Protein AF-A0A433V5G3-F1 (afdb_monomer_lite)

Sequence (120 aa):
MAKIDEYREAIQKMLAEYAERDSDEEEVELQKVFDTKHDHYQLIYVGWDNRKRIFGLVMHLDIKNEKIWIQWNGTQYLSDKANCRLGGGFAEPNRLLKMLGLVPRHQPTKILNRAVLEWN

Secondary structure (DSSP, 8-state):
-HHHHHHHHHHHHHHHHHHHHT---SSEEEEEEEETTTTEEEEEEEEEETTEEEEEEEEEEEEETTEEEEEEE-TTSTT-GGGTTS---PPPHHHHHHHTT---SS----BTTBEEE---

Structure (mmCIF, N/CA/C/O backbone):
data_AF-A0A433V5G3-F1
#
_entry.id   AF-A0A433V5G3-F1
#
loop_
_atom_site.group_PDB
_atom_site.id
_atom_site.type_symbol
_atom_site.label_atom_id
_atom_site.label_alt_id
_atom_site.label_comp_id
_atom_site.label_asym_id
_atom_site.label_entity_id
_atom_site.label_seq_id
_atom_site.pdbx_PDB_ins_code
_atom_site.Cartn_x
_atom_site.Cartn_y
_atom_site.Cartn_z
_atom_site.occupancy
_atom_site.B_iso_or_equiv
_atom_site.auth_seq_id
_atom_site.auth_comp_id
_atom_site.auth_asym_id
_atom_site.auth_atom_id
_atom_site.pdbx_PDB_model_num
ATOM 1 N N . MET A 1 1 ? -17.864 -0.961 13.523 1.00 60.41 1 MET A N 1
ATOM 2 C CA . MET A 1 1 ? -17.931 -0.860 12.047 1.00 60.41 1 MET A CA 1
ATOM 3 C C . MET A 1 1 ? -17.314 0.427 11.518 1.00 60.41 1 MET A C 1
ATOM 5 O O . MET A 1 1 ? -16.314 0.300 10.836 1.00 60.41 1 MET A O 1
ATOM 9 N N . ALA A 1 2 ? -17.816 1.621 11.880 1.00 64.12 2 ALA A N 1
ATOM 10 C CA . ALA A 1 2 ? -17.342 2.911 11.337 1.00 64.12 2 ALA A CA 1
ATOM 11 C C . ALA A 1 2 ? -15.805 3.067 11.294 1.00 64.12 2 ALA A C 1
ATOM 13 O O . ALA A 1 2 ? -15.244 3.423 10.268 1.00 64.12 2 ALA A O 1
ATOM 14 N N . LYS A 1 3 ? -15.118 2.664 12.367 1.00 80.44 3 LYS A N 1
ATOM 15 C CA . LYS A 1 3 ? -13.654 2.723 12.481 1.00 80.44 3 LYS A CA 1
ATOM 16 C C . LYS A 1 3 ? -12.892 1.878 11.446 1.00 80.44 3 LYS A C 1
ATOM 18 O O . LYS A 1 3 ? -11.813 2.264 11.017 1.00 80.44 3 LYS A O 1
ATOM 23 N N . ILE A 1 4 ? -13.424 0.715 11.057 1.00 87.75 4 ILE A N 1
ATOM 24 C CA . ILE A 1 4 ? -12.777 -0.136 10.045 1.00 87.75 4 ILE A CA 1
ATOM 25 C C . ILE A 1 4 ? -12.931 0.512 8.673 1.00 87.75 4 ILE A C 1
ATOM 27 O O . ILE A 1 4 ? -11.954 0.595 7.938 1.00 87.75 4 ILE A O 1
ATOM 31 N N . ASP A 1 5 ? -14.126 1.000 8.344 1.00 89.94 5 ASP A N 1
ATOM 32 C CA . ASP A 1 5 ? -14.383 1.627 7.047 1.00 89.94 5 ASP A CA 1
ATOM 33 C C . ASP A 1 5 ? -13.538 2.901 6.868 1.00 89.94 5 ASP A C 1
ATOM 35 O O . ASP A 1 5 ? -12.919 3.074 5.820 1.00 89.94 5 ASP A O 1
ATOM 39 N N . GLU A 1 6 ? -13.357 3.691 7.932 1.00 87.81 6 GLU A N 1
ATOM 40 C CA . GLU A 1 6 ? -12.407 4.814 7.963 1.00 87.81 6 GLU A CA 1
ATOM 41 C C . GLU A 1 6 ? -10.962 4.379 7.657 1.00 87.81 6 GLU A C 1
ATOM 43 O O . GLU A 1 6 ? -10.257 5.040 6.894 1.00 87.81 6 GLU A O 1
ATOM 48 N N . TYR A 1 7 ? -10.499 3.248 8.205 1.00 88.69 7 TYR A N 1
ATOM 49 C CA . TYR A 1 7 ? -9.164 2.721 7.895 1.00 88.69 7 TYR A CA 1
ATOM 50 C C . TYR A 1 7 ? -9.039 2.250 6.454 1.00 88.69 7 TYR A C 1
ATOM 52 O O . TYR A 1 7 ? -8.011 2.502 5.823 1.00 88.69 7 TYR A O 1
ATOM 60 N N . ARG A 1 8 ? -10.068 1.590 5.918 1.00 93.75 8 ARG A N 1
A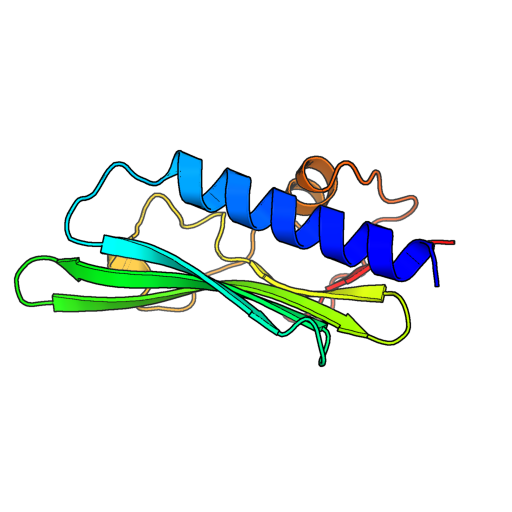TOM 61 C CA . ARG A 1 8 ? -10.084 1.143 4.521 1.00 93.75 8 ARG A CA 1
ATOM 62 C C . ARG A 1 8 ? -9.976 2.332 3.578 1.00 93.75 8 ARG A C 1
ATOM 64 O O . ARG A 1 8 ? -9.139 2.309 2.678 1.00 93.75 8 ARG A O 1
ATOM 71 N N . GLU A 1 9 ? -10.775 3.370 3.812 1.00 93.06 9 GLU A N 1
ATOM 72 C CA . GLU A 1 9 ? -10.749 4.603 3.026 1.00 93.06 9 GLU A CA 1
ATOM 73 C C . GLU A 1 9 ? -9.395 5.309 3.135 1.00 93.06 9 GLU A C 1
ATOM 75 O O . GLU A 1 9 ? -8.792 5.644 2.113 1.00 93.06 9 GLU A O 1
ATOM 80 N N . ALA A 1 10 ? -8.871 5.474 4.353 1.00 89.81 10 ALA A N 1
ATOM 81 C CA . ALA A 1 10 ? -7.584 6.126 4.577 1.00 89.81 10 ALA A CA 1
ATOM 82 C C . ALA A 1 10 ? -6.428 5.385 3.885 1.00 89.81 10 ALA A C 1
ATOM 84 O O . ALA A 1 10 ? -5.600 6.017 3.225 1.00 89.81 10 ALA A O 1
ATOM 85 N N . ILE A 1 11 ? -6.377 4.051 3.992 1.00 91.69 11 ILE A N 1
ATOM 86 C CA . ILE A 1 11 ? -5.339 3.234 3.349 1.00 91.69 11 ILE A CA 1
ATOM 87 C C . ILE A 1 11 ? -5.454 3.321 1.826 1.00 91.69 11 ILE A C 1
ATOM 89 O O . ILE A 1 11 ? -4.459 3.614 1.164 1.00 91.69 11 ILE A O 1
ATOM 93 N N . GLN A 1 12 ? -6.643 3.094 1.260 1.00 94.56 12 GLN A N 1
ATOM 94 C CA . GLN A 1 12 ? -6.836 3.114 -0.194 1.00 94.56 12 GLN A CA 1
ATOM 95 C C . GLN A 1 12 ? -6.511 4.485 -0.790 1.00 94.56 12 GLN A C 1
ATOM 97 O O . GLN A 1 12 ? -5.817 4.555 -1.805 1.00 94.56 12 GLN A O 1
ATOM 102 N N . LYS A 1 13 ? -6.948 5.568 -0.133 1.00 92.31 13 LYS A N 1
ATOM 103 C CA . LYS A 1 13 ? -6.636 6.940 -0.541 1.00 92.31 13 LYS A CA 1
ATOM 104 C C . LYS A 1 13 ? -5.133 7.200 -0.512 1.00 92.31 13 LYS A C 1
ATOM 106 O O . LYS A 1 13 ? -4.581 7.670 -1.500 1.00 92.31 13 LYS A O 1
ATOM 111 N N . MET A 1 14 ? -4.458 6.839 0.579 1.00 90.06 14 MET A N 1
ATOM 112 C CA . MET A 1 14 ? -3.011 7.017 0.709 1.00 90.06 14 MET A CA 1
ATOM 113 C C . MET A 1 14 ? -2.244 6.256 -0.381 1.00 90.06 14 MET A C 1
ATOM 115 O O . MET A 1 14 ? -1.372 6.834 -1.026 1.00 90.06 14 MET A O 1
ATOM 119 N N . LEU A 1 15 ? -2.593 4.991 -0.641 1.00 90.62 15 LEU A N 1
ATOM 120 C CA . LEU A 1 15 ? -1.957 4.199 -1.700 1.00 90.62 15 LEU A CA 1
ATOM 121 C C . LEU A 1 15 ? -2.242 4.769 -3.100 1.00 90.62 15 LEU A C 1
ATOM 123 O O . LEU A 1 15 ? -1.357 4.743 -3.954 1.00 90.62 15 LEU A O 1
ATOM 127 N N . ALA A 1 16 ? -3.443 5.310 -3.335 1.00 90.56 16 ALA A N 1
ATOM 128 C CA . ALA A 1 16 ? -3.796 5.970 -4.590 1.00 90.56 16 ALA A CA 1
ATOM 129 C C . ALA A 1 16 ? -2.989 7.251 -4.827 1.00 90.56 16 ALA A C 1
ATOM 131 O O . ALA A 1 16 ? -2.371 7.383 -5.880 1.00 90.56 16 ALA A O 1
ATOM 132 N N . GLU A 1 17 ? -2.910 8.132 -3.828 1.00 86.88 17 GLU A N 1
ATOM 133 C CA . GLU A 1 17 ? -2.104 9.356 -3.900 1.00 86.88 17 GLU A CA 1
ATOM 134 C C . GLU A 1 17 ? -0.619 9.060 -4.138 1.00 86.88 17 GLU A C 1
ATOM 136 O O . GLU A 1 17 ? 0.077 9.825 -4.802 1.00 86.88 17 GLU A O 1
ATOM 141 N N . TYR A 1 18 ? -0.108 7.960 -3.581 1.00 83.25 18 TYR A N 1
ATOM 142 C CA . TYR A 1 18 ? 1.262 7.525 -3.836 1.00 83.25 18 TYR A CA 1
ATOM 143 C C . TYR A 1 18 ? 1.474 7.068 -5.278 1.00 83.25 18 TYR A C 1
ATOM 145 O O . TYR A 1 18 ? 2.481 7.442 -5.871 1.00 83.25 18 TYR A O 1
ATOM 153 N N . ALA A 1 19 ? 0.546 6.283 -5.830 1.00 85.25 19 ALA A N 1
ATOM 154 C CA . ALA A 1 19 ? 0.633 5.804 -7.207 1.00 85.25 19 ALA A CA 1
ATOM 155 C C . ALA A 1 19 ? 0.628 6.959 -8.222 1.00 85.25 19 ALA A C 1
ATOM 157 O O . ALA A 1 19 ? 1.358 6.922 -9.204 1.00 85.25 19 ALA A O 1
ATOM 158 N N . GLU A 1 20 ? -0.158 8.006 -7.962 1.00 84.94 20 GLU A N 1
ATOM 159 C CA . GLU A 1 20 ? -0.262 9.174 -8.847 1.00 84.94 20 GLU A CA 1
ATOM 160 C C . GLU A 1 20 ? 1.024 10.011 -8.894 1.00 84.94 20 GLU A C 1
ATOM 162 O O . GLU A 1 20 ? 1.364 10.556 -9.942 1.00 84.94 20 GLU A O 1
ATOM 167 N N . ARG A 1 21 ? 1.771 10.091 -7.785 1.00 76.56 21 ARG A N 1
ATOM 168 C CA . ARG A 1 21 ? 3.010 10.889 -7.692 1.00 76.56 21 ARG A CA 1
ATOM 169 C C . ARG A 1 21 ? 4.199 10.312 -8.456 1.00 76.56 21 ARG A C 1
ATOM 171 O O . ARG A 1 21 ? 5.163 11.037 -8.654 1.00 76.56 21 ARG A O 1
ATOM 178 N N . ASP A 1 22 ? 4.166 9.032 -8.808 1.00 68.19 22 ASP A N 1
ATOM 179 C CA . ASP A 1 22 ? 5.286 8.314 -9.434 1.00 68.19 22 ASP A CA 1
ATOM 180 C C . ASP A 1 22 ? 4.869 7.736 -10.800 1.00 68.19 22 ASP A C 1
ATOM 182 O O . ASP A 1 22 ? 5.314 6.671 -11.219 1.00 68.19 22 ASP A O 1
ATOM 186 N N . SER A 1 23 ? 3.965 8.449 -11.480 1.00 60.81 23 SER A N 1
ATOM 187 C CA . SER A 1 23 ? 3.351 8.063 -12.757 1.00 60.81 23 SER A CA 1
ATOM 188 C C . SER A 1 23 ? 4.167 8.456 -14.000 1.00 60.81 23 SER A C 1
ATOM 190 O O . SER A 1 23 ? 3.675 8.331 -15.117 1.00 60.81 23 SER A O 1
ATOM 192 N N . ASP A 1 24 ? 5.413 8.903 -13.824 1.00 61.94 24 ASP A N 1
ATOM 193 C CA . ASP A 1 24 ? 6.221 9.517 -14.888 1.00 61.94 24 ASP A CA 1
ATOM 194 C C . ASP A 1 24 ? 6.906 8.514 -15.852 1.00 61.94 24 ASP A C 1
ATOM 196 O O . ASP A 1 24 ? 7.552 8.937 -16.809 1.00 61.94 24 ASP A O 1
ATOM 200 N N . GLU A 1 25 ? 6.790 7.194 -15.647 1.00 65.75 25 GLU A N 1
ATOM 201 C CA . GLU A 1 25 ? 7.427 6.172 -16.503 1.00 65.75 25 GLU A CA 1
ATOM 202 C C . GLU A 1 25 ? 6.401 5.324 -17.275 1.00 65.75 25 GLU A C 1
ATOM 204 O O . GLU A 1 25 ? 5.590 4.616 -16.685 1.00 65.75 25 GLU A O 1
ATOM 209 N N . GLU A 1 26 ? 6.476 5.340 -18.611 1.00 70.56 26 GLU A N 1
ATOM 210 C CA . GLU A 1 26 ? 5.509 4.657 -19.491 1.00 70.56 26 GLU A CA 1
ATOM 211 C C . GLU A 1 26 ? 5.575 3.116 -19.426 1.00 70.56 26 GLU A C 1
ATOM 213 O O . GLU A 1 26 ? 4.568 2.448 -19.662 1.00 70.56 26 GLU A O 1
ATOM 218 N N . GLU A 1 27 ? 6.735 2.528 -19.102 1.00 84.00 27 GLU A N 1
ATOM 219 C CA . GLU A 1 27 ? 6.936 1.065 -19.117 1.00 84.00 27 GLU A CA 1
ATOM 220 C C . GLU A 1 27 ? 6.863 0.399 -17.728 1.00 84.00 27 GLU A C 1
ATOM 222 O O . GLU A 1 27 ? 6.819 -0.836 -17.634 1.00 84.00 27 GLU A O 1
ATOM 227 N N . VAL A 1 28 ? 6.826 1.189 -16.645 1.00 83.88 28 VAL A N 1
ATOM 228 C CA . VAL A 1 28 ? 6.745 0.706 -15.258 1.00 83.88 28 VAL A CA 1
ATOM 229 C C . VAL A 1 28 ? 5.567 1.346 -14.538 1.00 83.88 28 VAL A C 1
ATOM 231 O O . VAL A 1 28 ? 5.586 2.517 -14.184 1.00 83.88 28 VAL A O 1
ATOM 234 N N . GLU A 1 29 ? 4.556 0.531 -14.248 1.00 86.44 29 GLU A N 1
ATOM 235 C CA . GLU A 1 29 ? 3.327 0.962 -13.593 1.00 86.44 29 GLU A CA 1
ATOM 236 C C . GLU A 1 29 ? 3.366 0.672 -12.087 1.00 86.44 29 GLU A C 1
ATOM 238 O O . GLU A 1 29 ? 3.826 -0.387 -11.649 1.00 86.44 29 GLU A O 1
ATOM 243 N N . LEU A 1 30 ? 2.801 1.577 -11.286 1.00 87.88 30 LEU A N 1
ATOM 244 C CA . LEU A 1 30 ? 2.390 1.283 -9.915 1.00 87.88 30 LEU A CA 1
ATOM 245 C C . LEU A 1 30 ? 0.959 0.742 -9.883 1.00 87.88 30 LEU A C 1
ATOM 247 O O . LEU A 1 30 ? -0.009 1.489 -10.019 1.00 87.88 30 LEU A O 1
ATOM 251 N N . GLN A 1 31 ? 0.816 -0.556 -9.627 1.00 91.94 31 GLN A N 1
ATOM 252 C CA . GLN A 1 31 ? -0.488 -1.197 -9.504 1.00 91.94 31 GLN A CA 1
ATOM 253 C C . GLN A 1 31 ? -0.964 -1.229 -8.052 1.00 91.94 31 GLN A C 1
ATOM 255 O O . GLN A 1 31 ? -0.227 -1.566 -7.120 1.00 91.94 31 GLN A O 1
ATOM 260 N N . LYS A 1 32 ? -2.244 -0.897 -7.875 1.00 94.69 32 LYS A N 1
ATOM 261 C CA . LYS A 1 32 ? -2.962 -0.917 -6.597 1.00 94.69 32 LYS A CA 1
ATOM 262 C C . LYS A 1 32 ? -3.714 -2.237 -6.483 1.00 94.69 32 LYS A C 1
ATOM 264 O O . LYS A 1 32 ? -4.569 -2.526 -7.316 1.00 94.69 32 LYS A O 1
ATOM 269 N N . VAL A 1 33 ? -3.418 -3.026 -5.454 1.00 96.44 33 VAL A N 1
ATOM 270 C CA . VAL A 1 33 ? -4.068 -4.323 -5.220 1.00 96.44 33 VAL A CA 1
ATOM 271 C C . VAL A 1 33 ? -4.805 -4.261 -3.891 1.00 96.44 33 VAL A C 1
ATOM 273 O O . VAL A 1 33 ? -4.181 -4.257 -2.830 1.00 96.44 33 VAL A O 1
ATOM 276 N N . PHE A 1 34 ? -6.134 -4.186 -3.957 1.00 97.31 34 PHE A N 1
ATOM 277 C CA . PHE A 1 34 ? -7.003 -4.077 -2.787 1.00 97.31 34 PHE A CA 1
ATOM 278 C C . PHE A 1 34 ? -7.889 -5.314 -2.666 1.00 97.31 34 PHE A C 1
ATOM 280 O O . PHE A 1 34 ? -8.753 -5.561 -3.505 1.00 97.31 34 PHE A O 1
ATOM 287 N N . ASP A 1 35 ? -7.698 -6.065 -1.590 1.00 97.31 35 ASP A N 1
ATOM 288 C CA . ASP A 1 35 ? -8.604 -7.112 -1.146 1.00 97.31 35 ASP A CA 1
ATOM 289 C C . ASP A 1 35 ? -9.395 -6.589 0.054 1.00 97.31 35 ASP A C 1
ATOM 291 O O . ASP A 1 35 ? -9.009 -6.750 1.211 1.00 97.31 35 ASP A O 1
ATOM 295 N N . THR A 1 36 ? -10.512 -5.922 -0.228 1.00 94.25 36 THR A N 1
ATOM 296 C CA . THR A 1 36 ? -11.380 -5.333 0.802 1.00 94.25 36 THR A CA 1
ATOM 297 C C . THR A 1 36 ? -12.174 -6.372 1.591 1.00 94.25 36 THR A C 1
ATOM 299 O O . THR A 1 36 ? -12.730 -6.044 2.637 1.00 94.25 36 THR A O 1
ATOM 302 N N . LYS A 1 37 ? -12.244 -7.624 1.114 1.00 95.25 37 LYS A N 1
ATOM 303 C CA . LYS A 1 37 ? -12.927 -8.719 1.819 1.00 95.25 37 LYS A CA 1
ATOM 304 C C . LYS A 1 37 ? -12.056 -9.302 2.924 1.00 95.25 37 LYS A C 1
ATOM 306 O O . LYS A 1 37 ? -12.585 -9.662 3.971 1.00 95.25 37 LYS A O 1
ATOM 311 N N . HIS A 1 38 ? -10.750 -9.395 2.683 1.00 96.62 38 HIS A N 1
ATOM 312 C CA . HIS A 1 38 ? -9.780 -9.932 3.643 1.00 96.62 38 HIS A CA 1
ATOM 313 C C . HIS A 1 38 ? -8.903 -8.850 4.290 1.00 96.62 38 HIS A C 1
ATOM 315 O O . HIS A 1 38 ? -8.070 -9.160 5.137 1.00 96.62 38 HIS A O 1
ATOM 321 N N . ASP A 1 39 ? -9.123 -7.588 3.919 1.00 96.69 39 ASP A N 1
ATOM 322 C CA . ASP A 1 39 ? -8.408 -6.415 4.412 1.00 96.69 39 ASP A CA 1
ATOM 323 C C . ASP A 1 39 ? -6.892 -6.451 4.150 1.00 96.69 39 ASP A C 1
ATOM 325 O O . ASP A 1 39 ? -6.086 -6.159 5.037 1.00 96.69 39 ASP A O 1
ATOM 329 N N . HIS A 1 40 ? -6.520 -6.755 2.901 1.00 96.88 40 HIS A N 1
ATOM 330 C CA . HIS A 1 40 ? -5.142 -6.694 2.400 1.00 96.88 40 HIS A CA 1
ATOM 331 C C . HIS A 1 40 ? -4.991 -5.608 1.337 1.00 96.88 40 HIS A C 1
ATOM 333 O O . HIS A 1 40 ? -5.725 -5.576 0.349 1.00 96.88 40 HIS A O 1
ATOM 339 N N . TYR A 1 41 ? -4.003 -4.734 1.511 1.00 96.31 41 TYR A N 1
ATOM 340 C CA . TYR A 1 41 ? -3.802 -3.566 0.658 1.00 96.31 41 TYR A CA 1
ATOM 341 C C . TYR A 1 41 ? -2.340 -3.466 0.248 1.00 96.31 41 TYR A C 1
ATOM 343 O O . TYR A 1 41 ? -1.452 -3.353 1.095 1.00 96.31 41 TYR A O 1
ATOM 351 N N . GLN A 1 42 ? -2.080 -3.504 -1.056 1.00 94.94 42 GLN A N 1
ATOM 352 C CA . GLN A 1 42 ? -0.729 -3.484 -1.602 1.00 94.94 42 GLN A CA 1
ATOM 353 C C . GLN A 1 42 ? -0.577 -2.437 -2.701 1.00 94.94 42 GLN A C 1
ATOM 355 O O . GLN A 1 42 ? -1.511 -2.132 -3.446 1.00 94.94 42 GLN A O 1
ATOM 360 N N . LEU A 1 43 ? 0.646 -1.931 -2.807 1.00 92.12 43 LEU A N 1
ATOM 361 C CA . LEU A 1 43 ? 1.121 -1.123 -3.919 1.00 92.12 43 LEU A CA 1
ATOM 362 C C . LEU A 1 43 ? 2.385 -1.785 -4.466 1.00 92.12 43 LEU A C 1
ATOM 364 O O . LEU A 1 43 ? 3.325 -2.040 -3.706 1.00 92.12 43 LEU A O 1
ATOM 368 N N . ILE A 1 44 ? 2.387 -2.099 -5.757 1.00 90.19 44 ILE A N 1
ATOM 369 C CA . ILE A 1 44 ? 3.432 -2.893 -6.411 1.00 90.19 44 ILE A CA 1
ATOM 370 C C . ILE A 1 44 ? 3.901 -2.211 -7.695 1.00 90.19 44 ILE A C 1
ATOM 372 O O . ILE A 1 44 ? 3.085 -1.683 -8.442 1.00 90.19 44 ILE A O 1
ATOM 376 N N . TYR A 1 45 ? 5.201 -2.262 -7.980 1.00 88.00 45 TYR A N 1
ATOM 377 C CA . TYR A 1 45 ? 5.709 -1.954 -9.315 1.00 88.00 45 TYR A CA 1
ATOM 378 C C . TYR A 1 45 ? 5.505 -3.152 -10.233 1.00 88.00 45 TYR A C 1
ATOM 380 O O . TYR A 1 45 ? 5.810 -4.288 -9.855 1.00 88.00 45 TYR A O 1
ATOM 388 N N . VAL A 1 46 ? 5.038 -2.897 -11.450 1.00 89.44 46 VAL A N 1
ATOM 389 C CA . VAL A 1 46 ? 4.787 -3.898 -12.484 1.00 89.44 46 VAL A CA 1
ATOM 390 C C . VAL A 1 46 ? 5.169 -3.300 -13.828 1.00 89.44 46 VAL A C 1
ATOM 392 O O . VAL A 1 46 ? 4.538 -2.370 -14.308 1.00 89.44 46 VAL A O 1
ATOM 395 N N . GLY A 1 47 ? 6.187 -3.858 -14.474 1.00 88.69 47 GLY A N 1
ATOM 396 C CA . GLY A 1 47 ? 6.607 -3.328 -15.763 1.00 88.69 47 GLY A CA 1
ATOM 397 C C . GLY A 1 47 ? 7.873 -3.939 -16.313 1.00 88.69 47 GLY A C 1
ATOM 398 O O . GLY A 1 47 ? 8.313 -5.019 -15.896 1.00 88.69 47 GLY A O 1
ATOM 399 N N . TRP A 1 48 ? 8.447 -3.244 -17.274 1.00 85.38 48 TRP A N 1
ATOM 400 C CA . TRP A 1 48 ? 9.712 -3.596 -17.884 1.00 85.38 48 TRP A CA 1
ATOM 401 C C . TRP A 1 48 ? 10.599 -2.361 -17.919 1.00 85.38 48 TRP A C 1
ATOM 403 O O . TRP A 1 48 ? 10.126 -1.247 -18.063 1.00 85.38 48 TRP A O 1
ATOM 413 N N . ASP A 1 49 ? 11.890 -2.583 -17.731 1.00 82.25 49 ASP A N 1
ATOM 414 C CA . ASP A 1 49 ? 12.927 -1.604 -18.020 1.00 82.25 49 ASP A CA 1
ATOM 415 C C . ASP A 1 49 ? 13.812 -2.256 -19.080 1.00 82.25 49 ASP A C 1
ATOM 417 O O . ASP A 1 49 ? 14.576 -3.190 -18.794 1.00 82.25 49 ASP A O 1
ATOM 421 N N . ASN A 1 50 ? 13.641 -1.852 -20.338 1.00 85.25 50 ASN A N 1
ATOM 422 C CA . ASN A 1 50 ? 14.262 -2.515 -21.480 1.00 85.25 50 ASN A CA 1
ATOM 423 C C . ASN A 1 50 ? 13.909 -4.023 -21.529 1.00 85.25 50 ASN A C 1
ATOM 425 O O . ASN A 1 50 ? 12.772 -4.419 -21.761 1.00 85.25 50 ASN A O 1
ATOM 429 N N . ARG A 1 51 ? 14.890 -4.913 -21.306 1.00 86.00 51 ARG A N 1
ATOM 430 C CA . ARG A 1 51 ? 14.701 -6.383 -21.272 1.00 86.00 51 ARG A CA 1
ATOM 431 C C . ARG A 1 51 ? 14.580 -6.943 -19.856 1.00 86.00 51 ARG A C 1
ATOM 433 O O . ARG A 1 51 ? 14.576 -8.159 -19.658 1.00 86.00 51 ARG A O 1
ATOM 440 N N . LYS A 1 52 ? 14.551 -6.070 -18.853 1.00 82.88 52 LYS A N 1
ATOM 441 C CA . LYS A 1 52 ? 14.547 -6.434 -17.444 1.00 82.88 52 LYS A CA 1
ATOM 442 C C . LYS A 1 52 ? 13.127 -6.357 -16.904 1.00 82.88 52 LYS A C 1
ATOM 444 O O . LYS A 1 52 ? 12.510 -5.300 -16.914 1.00 82.88 52 LYS A O 1
ATOM 449 N N . ARG A 1 53 ? 12.629 -7.470 -16.362 1.00 85.81 53 ARG A N 1
ATOM 450 C CA . ARG A 1 53 ? 11.357 -7.470 -15.637 1.00 85.81 53 ARG A CA 1
ATOM 451 C C . ARG A 1 53 ? 11.485 -6.631 -14.365 1.00 85.81 53 ARG A C 1
ATOM 453 O O . ARG A 1 53 ? 12.362 -6.909 -13.540 1.00 85.81 53 ARG A O 1
ATOM 460 N N . ILE A 1 54 ? 10.584 -5.667 -14.203 1.00 83.81 54 ILE A N 1
ATOM 461 C CA . ILE A 1 54 ? 10.375 -4.923 -12.963 1.00 83.81 54 ILE A CA 1
ATOM 462 C C . ILE A 1 54 ? 9.114 -5.469 -12.296 1.00 83.81 54 ILE A C 1
ATOM 464 O O . ILE A 1 54 ? 8.019 -5.454 -12.862 1.00 83.81 54 ILE A O 1
ATOM 468 N N . PHE A 1 55 ? 9.299 -6.030 -11.106 1.00 86.62 55 PHE A N 1
ATOM 469 C CA . PHE A 1 55 ? 8.220 -6.515 -10.261 1.00 86.62 55 PHE A CA 1
ATOM 470 C C . PHE A 1 55 ? 8.666 -6.453 -8.804 1.00 86.62 55 PHE A C 1
ATOM 472 O O . PHE A 1 55 ? 9.661 -7.089 -8.450 1.00 86.62 55 PHE A O 1
ATOM 479 N N . GLY A 1 56 ? 7.946 -5.716 -7.962 1.00 84.19 56 GLY A N 1
ATOM 480 C CA . GLY A 1 56 ? 8.246 -5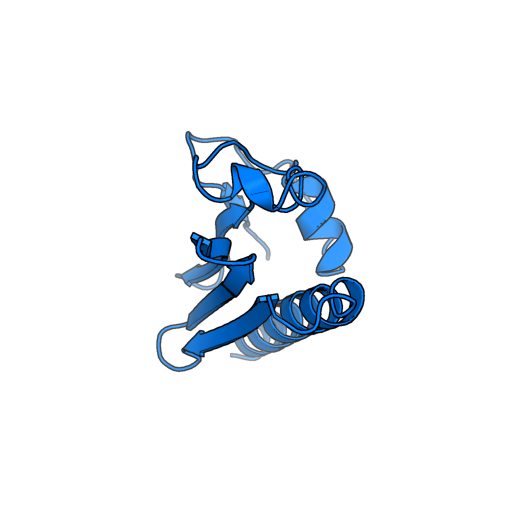.713 -6.535 1.00 84.19 56 GLY A CA 1
ATOM 481 C C . GLY A 1 56 ? 7.345 -4.828 -5.687 1.00 84.19 56 GLY A C 1
ATOM 482 O O . GLY A 1 56 ? 6.629 -3.958 -6.179 1.00 84.19 56 GLY A O 1
ATOM 483 N N . LEU A 1 57 ? 7.356 -5.119 -4.387 1.00 85.31 57 LEU A N 1
ATOM 484 C CA . LEU A 1 57 ? 6.436 -4.556 -3.410 1.00 85.31 57 LEU A CA 1
ATOM 485 C C . LEU A 1 57 ? 6.924 -3.200 -2.898 1.00 85.31 57 LEU A C 1
ATOM 487 O O . LEU A 1 57 ? 8.023 -3.087 -2.354 1.00 85.31 57 LEU A O 1
ATOM 491 N N . VAL A 1 58 ? 6.066 -2.190 -3.007 1.00 85.38 58 VAL A N 1
ATOM 492 C CA . VAL A 1 58 ? 6.322 -0.844 -2.484 1.00 85.38 58 VAL A CA 1
ATOM 493 C C . VAL A 1 58 ? 5.756 -0.712 -1.082 1.00 85.38 58 VAL A C 1
ATOM 495 O O . VAL A 1 58 ? 6.463 -0.319 -0.156 1.00 85.38 58 VAL A O 1
ATOM 498 N N . MET A 1 59 ? 4.495 -1.095 -0.892 1.00 88.38 59 MET A N 1
ATOM 499 C CA . MET A 1 59 ? 3.831 -1.081 0.410 1.00 88.38 59 MET A CA 1
ATOM 500 C C . MET A 1 59 ? 2.872 -2.257 0.542 1.00 88.38 59 MET A C 1
ATOM 502 O O . MET A 1 59 ? 2.246 -2.659 -0.436 1.00 88.38 59 MET A O 1
ATOM 506 N N . HIS A 1 60 ? 2.737 -2.767 1.764 1.00 91.50 60 HIS A N 1
ATOM 507 C CA . HIS A 1 60 ? 1.742 -3.771 2.126 1.00 91.50 60 HIS A CA 1
ATOM 508 C C . HIS A 1 60 ? 1.213 -3.479 3.523 1.00 91.50 60 HIS A C 1
ATOM 510 O O . HIS A 1 60 ? 1.975 -3.455 4.496 1.00 91.50 60 HIS A O 1
ATOM 516 N N . LEU A 1 61 ? -0.093 -3.248 3.602 1.00 92.19 61 LEU A N 1
ATOM 517 C CA . LEU A 1 61 ? -0.818 -3.008 4.834 1.00 92.19 61 LEU A CA 1
ATOM 518 C C . LEU A 1 61 ? -1.958 -4.010 4.977 1.00 92.19 61 LEU A C 1
ATOM 520 O O . LEU A 1 61 ? -2.638 -4.313 3.999 1.00 92.19 61 LEU A O 1
ATOM 524 N N . ASP A 1 62 ? -2.198 -4.440 6.211 1.00 93.69 62 ASP A N 1
ATOM 525 C CA . ASP A 1 62 ? -3.385 -5.212 6.568 1.00 93.69 62 ASP A CA 1
ATOM 526 C C . ASP A 1 62 ? -4.213 -4.477 7.617 1.00 93.69 62 ASP A C 1
ATOM 528 O O . ASP A 1 62 ? -3.659 -3.754 8.450 1.00 93.69 62 ASP A O 1
ATOM 532 N N . ILE A 1 63 ? -5.515 -4.754 7.668 1.00 91.12 63 ILE A N 1
ATOM 533 C CA . ILE A 1 63 ? -6.323 -4.483 8.862 1.00 91.12 63 ILE A CA 1
ATOM 534 C C . ILE A 1 63 ? -6.605 -5.818 9.550 1.00 91.12 63 ILE A C 1
ATOM 536 O O . ILE A 1 63 ? -7.240 -6.702 8.986 1.00 91.12 63 ILE A O 1
ATOM 540 N N . LYS A 1 64 ? -6.120 -5.995 10.783 1.00 88.38 64 LYS A N 1
ATOM 541 C CA . LYS A 1 64 ? -6.378 -7.203 11.587 1.00 88.38 64 LYS A CA 1
ATOM 542 C C . LYS A 1 64 ? -6.695 -6.809 13.013 1.00 88.38 64 LYS A C 1
ATOM 544 O O . LYS A 1 64 ? -5.941 -6.041 13.612 1.00 88.38 64 LYS A O 1
ATOM 549 N N . ASN A 1 65 ? -7.769 -7.374 13.563 1.00 88.69 65 ASN A N 1
ATOM 550 C CA . ASN A 1 65 ? -8.259 -7.069 14.910 1.00 88.69 65 ASN A CA 1
ATOM 551 C C . ASN A 1 65 ? -8.426 -5.554 15.128 1.00 88.69 65 ASN A C 1
ATOM 553 O O . ASN A 1 65 ? -7.919 -5.01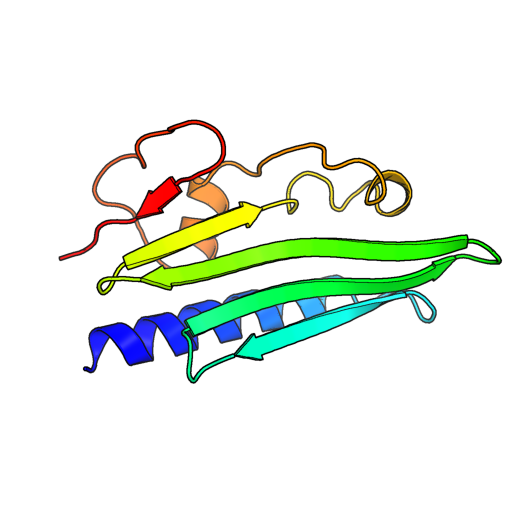2 16.106 1.00 88.69 65 ASN A O 1
ATOM 557 N N . GLU A 1 66 ? -9.063 -4.878 14.162 1.00 86.50 66 GLU A N 1
ATOM 558 C CA . GLU A 1 66 ? -9.305 -3.423 14.176 1.00 86.50 66 GLU A CA 1
ATOM 559 C C . GLU A 1 66 ? -8.033 -2.565 14.295 1.00 86.50 66 GLU A C 1
ATOM 561 O O . GLU A 1 66 ? -8.069 -1.434 14.776 1.00 86.50 66 GLU A O 1
ATOM 566 N N . LYS A 1 67 ? -6.886 -3.096 13.863 1.00 82.19 67 LYS A N 1
ATOM 567 C CA . LYS A 1 67 ? -5.594 -2.403 13.860 1.00 82.19 67 LYS A CA 1
ATOM 568 C C . LYS A 1 67 ? -4.977 -2.455 12.477 1.00 82.19 67 LYS A C 1
ATOM 570 O O . LYS A 1 67 ? -5.120 -3.455 11.774 1.00 82.19 67 LYS A O 1
ATOM 575 N N . ILE A 1 68 ? -4.247 -1.403 12.124 1.00 84.38 68 ILE A N 1
ATOM 576 C CA . ILE A 1 68 ? -3.470 -1.347 10.887 1.00 84.38 68 ILE A CA 1
ATOM 577 C C . ILE A 1 68 ? -2.106 -1.990 11.145 1.00 84.38 68 ILE A C 1
ATOM 579 O O . ILE A 1 68 ? -1.388 -1.620 12.079 1.00 84.38 68 ILE A O 1
ATOM 583 N N . TRP A 1 69 ? -1.750 -2.947 10.301 1.00 84.69 69 TRP A N 1
ATOM 584 C CA . TRP A 1 69 ? -0.470 -3.638 10.303 1.00 84.69 69 TRP A CA 1
ATOM 585 C C . TRP A 1 69 ? 0.315 -3.214 9.078 1.00 84.69 69 TRP A C 1
ATOM 587 O O . TRP A 1 69 ? -0.163 -3.362 7.959 1.00 84.69 69 TRP A O 1
ATOM 597 N N . ILE A 1 70 ? 1.536 -2.732 9.283 1.00 85.12 70 ILE A N 1
ATOM 598 C CA . ILE A 1 70 ? 2.460 -2.460 8.182 1.00 85.12 70 ILE A CA 1
ATOM 599 C C . ILE A 1 70 ? 3.300 -3.722 7.995 1.00 85.12 70 ILE A C 1
ATOM 601 O O . ILE A 1 70 ? 4.170 -4.011 8.820 1.00 85.12 70 ILE A O 1
ATOM 605 N N . GLN A 1 71 ? 3.005 -4.480 6.940 1.00 84.06 71 GLN A N 1
ATOM 606 C CA . GLN A 1 71 ? 3.749 -5.687 6.570 1.00 84.06 71 GLN A CA 1
ATOM 607 C C . GLN A 1 71 ? 5.027 -5.333 5.807 1.00 84.06 71 GLN A C 1
ATOM 609 O O . GLN A 1 71 ? 6.059 -5.974 5.983 1.00 84.06 71 GLN A O 1
ATOM 614 N N . TRP A 1 72 ? 4.965 -4.296 4.967 1.00 83.06 72 TRP A N 1
ATOM 615 C CA . TRP A 1 72 ? 6.105 -3.801 4.202 1.00 83.06 72 TRP A CA 1
ATOM 616 C C . TRP A 1 72 ? 5.971 -2.309 3.897 1.00 83.06 72 TRP A C 1
ATOM 618 O O . TRP A 1 72 ? 4.876 -1.830 3.593 1.00 83.06 72 TRP A O 1
ATOM 628 N N . ASN A 1 73 ? 7.090 -1.583 3.938 1.00 80.06 73 ASN A N 1
ATOM 629 C CA . ASN A 1 73 ? 7.155 -0.174 3.560 1.00 80.06 73 ASN A CA 1
ATOM 630 C C . ASN A 1 73 ? 8.510 0.184 2.930 1.00 80.06 73 ASN A C 1
ATOM 632 O O . ASN A 1 73 ? 9.424 0.614 3.631 1.00 80.06 73 ASN A O 1
ATOM 636 N N . GLY A 1 74 ? 8.594 0.084 1.608 1.00 72.81 74 GLY A N 1
ATOM 637 C CA . GLY A 1 74 ? 9.761 0.444 0.804 1.00 72.81 74 GLY A CA 1
ATOM 638 C C . GLY A 1 74 ? 9.828 1.915 0.385 1.00 72.81 74 GLY A C 1
ATOM 639 O O . GLY A 1 74 ? 10.665 2.267 -0.440 1.00 72.81 74 GLY A O 1
ATOM 640 N N . THR A 1 75 ? 8.983 2.808 0.925 1.00 66.81 75 THR A N 1
ATOM 641 C CA . THR A 1 75 ? 8.900 4.209 0.448 1.00 66.81 75 THR A CA 1
ATOM 642 C C . THR A 1 75 ? 10.184 5.030 0.637 1.00 66.81 75 THR A C 1
ATOM 644 O O . THR A 1 75 ? 10.312 6.111 0.067 1.00 66.81 75 THR A O 1
ATOM 647 N N . GLN A 1 76 ? 11.159 4.541 1.409 1.00 57.00 76 GLN A N 1
ATOM 648 C CA . GLN A 1 76 ? 12.468 5.188 1.557 1.00 57.00 76 GLN A CA 1
ATOM 649 C C . GLN A 1 76 ? 13.446 4.866 0.413 1.00 57.00 76 GLN A C 1
ATOM 651 O O . GLN A 1 76 ? 14.459 5.544 0.285 1.00 57.00 76 GLN A O 1
ATOM 656 N N . TYR A 1 77 ? 13.120 3.886 -0.434 1.00 54.28 77 TYR A N 1
ATOM 657 C CA . TYR A 1 77 ? 13.981 3.365 -1.502 1.00 54.28 77 TYR A CA 1
ATOM 658 C C . TYR A 1 77 ? 13.470 3.710 -2.905 1.00 54.28 77 TYR A C 1
ATOM 660 O O . TYR A 1 77 ? 14.009 3.237 -3.900 1.00 54.28 77 TYR A O 1
ATOM 668 N N . LEU A 1 78 ? 12.451 4.573 -2.995 1.00 53.09 78 LEU A N 1
ATOM 669 C CA . LEU A 1 78 ? 11.801 4.967 -4.251 1.00 53.09 78 LEU A CA 1
ATOM 670 C C . LEU A 1 78 ? 12.753 5.647 -5.247 1.00 53.09 78 LEU A C 1
ATOM 672 O O . LEU A 1 78 ? 12.514 5.591 -6.447 1.00 53.09 78 LEU A O 1
ATOM 676 N N . SER A 1 79 ? 13.854 6.247 -4.782 1.00 51.62 79 SER A N 1
ATOM 677 C CA . SER A 1 79 ? 14.866 6.829 -5.674 1.00 51.62 79 SER A CA 1
ATOM 678 C C . SER A 1 79 ? 15.683 5.784 -6.440 1.00 51.62 79 SER A C 1
ATOM 680 O O . SER A 1 79 ? 16.477 6.156 -7.296 1.00 51.62 79 SER A O 1
ATOM 682 N N . ASP A 1 80 ? 15.531 4.496 -6.122 1.00 53.88 80 ASP A N 1
ATOM 683 C CA . ASP A 1 80 ? 16.335 3.414 -6.682 1.00 53.88 80 ASP A CA 1
ATOM 684 C C . ASP A 1 80 ? 15.434 2.268 -7.186 1.00 53.88 80 ASP A C 1
ATOM 686 O O . ASP A 1 80 ? 15.492 1.125 -6.724 1.00 53.88 80 ASP A O 1
ATOM 690 N N . LYS A 1 81 ? 14.559 2.581 -8.157 1.00 56.47 81 LYS A N 1
ATOM 691 C CA . LYS A 1 81 ? 13.622 1.636 -8.810 1.00 56.47 81 LYS A CA 1
ATOM 692 C C . LYS A 1 81 ? 14.328 0.388 -9.358 1.00 56.47 81 LYS A C 1
ATOM 694 O O . LYS A 1 81 ? 13.795 -0.723 -9.301 1.00 56.47 81 LYS A O 1
ATOM 699 N N . ALA A 1 82 ? 15.578 0.537 -9.803 1.00 52.19 82 ALA A N 1
ATOM 700 C CA . ALA A 1 82 ? 16.426 -0.561 -10.264 1.00 52.19 82 ALA A CA 1
ATOM 701 C C . ALA A 1 82 ? 16.776 -1.577 -9.154 1.00 52.19 82 ALA A C 1
ATOM 703 O O . ALA A 1 82 ? 17.025 -2.753 -9.474 1.00 52.19 82 ALA A O 1
ATOM 704 N N . ASN A 1 83 ? 16.754 -1.129 -7.891 1.00 50.50 83 ASN A N 1
ATOM 705 C CA . ASN A 1 83 ? 17.062 -1.867 -6.662 1.00 50.50 83 ASN A CA 1
ATOM 706 C C . ASN A 1 83 ? 15.829 -2.461 -5.963 1.00 50.50 83 ASN A C 1
ATOM 708 O O . ASN A 1 83 ? 15.989 -3.242 -5.029 1.00 50.50 83 ASN A O 1
ATOM 712 N N . CYS A 1 84 ? 14.615 -2.234 -6.486 1.00 51.62 84 CYS A N 1
ATOM 713 C CA . CYS A 1 84 ? 13.388 -2.952 -6.099 1.00 51.62 84 CYS A CA 1
ATOM 714 C C . CYS A 1 84 ? 13.541 -4.499 -6.140 1.00 51.62 84 CYS A C 1
ATOM 716 O O . CYS A 1 84 ? 12.721 -5.234 -5.594 1.00 51.62 84 CYS A O 1
ATOM 718 N N . ARG A 1 85 ? 14.610 -5.010 -6.771 1.00 48.19 85 ARG A N 1
ATOM 719 C CA . ARG A 1 85 ? 15.028 -6.423 -6.785 1.00 48.19 85 ARG A CA 1
ATOM 720 C C . ARG A 1 85 ? 15.485 -6.983 -5.440 1.00 48.19 85 ARG A C 1
ATOM 722 O O . ARG A 1 85 ? 15.434 -8.196 -5.261 1.00 48.19 85 ARG A O 1
ATOM 729 N N . LEU A 1 86 ? 15.994 -6.150 -4.543 1.00 44.19 86 LEU A N 1
ATOM 730 C CA . LEU A 1 86 ? 16.579 -6.587 -3.283 1.00 44.19 86 LEU A CA 1
ATOM 731 C C . LEU A 1 86 ? 15.821 -5.856 -2.189 1.00 44.19 86 LEU A C 1
ATOM 733 O O . LEU A 1 86 ? 15.942 -4.644 -2.091 1.00 44.19 86 LEU A O 1
ATOM 737 N N . GLY A 1 87 ? 15.000 -6.579 -1.424 1.00 43.47 87 GLY A N 1
ATOM 738 C CA . GLY A 1 87 ? 14.183 -6.053 -0.328 1.00 43.47 87 GLY A CA 1
ATOM 739 C C . GLY A 1 87 ? 14.997 -5.319 0.740 1.00 43.47 87 GLY A C 1
ATOM 740 O O . GLY A 1 87 ? 15.219 -5.832 1.833 1.00 43.47 87 GLY A O 1
ATOM 741 N N . GLY A 1 88 ? 15.425 -4.104 0.429 1.00 37.84 88 GLY A N 1
ATOM 742 C CA . GLY A 1 88 ? 16.129 -3.202 1.308 1.00 37.84 88 GLY A CA 1
ATOM 743 C C . GLY A 1 88 ? 15.168 -2.118 1.735 1.00 37.84 88 GLY A C 1
ATOM 744 O O . GLY A 1 88 ? 14.939 -1.199 0.974 1.00 37.84 88 GLY A O 1
ATOM 745 N N . GLY A 1 89 ? 14.617 -2.296 2.935 1.00 40.47 89 GLY A N 1
ATOM 746 C CA . GLY A 1 89 ? 14.455 -1.282 3.973 1.00 40.47 89 GLY A CA 1
ATOM 747 C C . GLY A 1 89 ? 13.134 -0.524 4.131 1.00 40.47 89 GLY A C 1
ATOM 748 O O . GLY A 1 89 ? 12.318 -0.355 3.229 1.00 40.47 89 GLY A O 1
ATOM 749 N N . PHE A 1 90 ? 12.971 -0.076 5.377 1.00 43.50 90 PHE A N 1
ATOM 750 C CA . PHE A 1 90 ? 11.761 0.470 5.976 1.00 43.50 90 PHE A CA 1
ATOM 751 C C . PHE A 1 90 ? 11.814 1.988 6.019 1.00 43.50 90 PHE A C 1
ATOM 753 O O . PHE A 1 90 ? 12.692 2.535 6.679 1.00 43.50 90 PHE A O 1
ATOM 760 N N . ALA A 1 91 ? 10.815 2.670 5.463 1.00 45.28 91 ALA A N 1
ATOM 761 C CA . ALA A 1 91 ? 10.574 4.048 5.879 1.00 45.28 91 ALA A CA 1
ATOM 762 C C . ALA A 1 91 ? 10.125 4.084 7.348 1.00 45.28 91 ALA A C 1
ATOM 764 O O . ALA A 1 91 ? 9.324 3.253 7.789 1.00 45.28 91 ALA A O 1
ATOM 765 N N . GLU A 1 92 ? 10.623 5.075 8.093 1.00 52.53 92 GLU A N 1
ATOM 766 C CA . GLU A 1 92 ? 10.227 5.314 9.480 1.00 52.53 92 GLU A CA 1
ATOM 767 C C . GLU A 1 92 ? 8.687 5.334 9.592 1.00 52.53 92 GLU A C 1
ATOM 769 O O . GLU A 1 92 ? 8.044 6.125 8.887 1.00 52.53 92 GLU A O 1
ATOM 774 N N . PRO A 1 93 ? 8.076 4.513 10.473 1.00 54.53 93 PRO A N 1
ATOM 775 C CA . PRO A 1 93 ? 6.620 4.414 10.635 1.00 54.53 93 PRO A CA 1
ATOM 776 C C . PRO A 1 93 ? 5.921 5.775 10.761 1.00 54.53 93 PRO A C 1
ATOM 778 O O . PRO A 1 93 ? 4.810 5.968 10.275 1.00 54.53 93 PRO A O 1
ATOM 781 N N . ASN A 1 94 ? 6.618 6.758 11.336 1.00 54.53 94 ASN A N 1
ATOM 782 C CA . ASN A 1 94 ? 6.147 8.129 11.515 1.00 54.53 94 ASN A CA 1
ATOM 783 C C . ASN A 1 94 ? 5.807 8.858 10.201 1.00 54.53 94 ASN A C 1
ATOM 785 O O . ASN A 1 94 ? 4.960 9.750 10.220 1.00 54.53 94 ASN A O 1
ATOM 789 N N . ARG A 1 95 ? 6.431 8.512 9.065 1.00 62.50 95 ARG A N 1
ATOM 790 C CA . ARG A 1 95 ? 6.116 9.137 7.767 1.00 62.50 95 ARG A CA 1
ATOM 791 C C . ARG A 1 95 ? 4.793 8.617 7.208 1.00 62.50 95 ARG A C 1
ATOM 793 O O . ARG A 1 95 ? 3.954 9.423 6.825 1.00 62.50 95 ARG A O 1
ATOM 800 N N . LEU A 1 96 ? 4.585 7.299 7.244 1.00 63.53 96 LEU A N 1
ATOM 801 C CA . LEU A 1 96 ? 3.317 6.665 6.859 1.00 63.53 96 LEU A CA 1
ATOM 802 C C . LEU A 1 96 ? 2.155 7.172 7.714 1.00 63.53 96 LEU A C 1
ATOM 804 O O . LEU A 1 96 ? 1.089 7.480 7.196 1.00 63.53 96 LEU A O 1
ATOM 808 N N . LEU A 1 97 ? 2.391 7.318 9.017 1.00 62.16 97 LEU A N 1
ATOM 809 C CA . LEU A 1 97 ? 1.401 7.821 9.964 1.00 62.16 97 LEU A CA 1
ATOM 810 C C . LEU A 1 97 ? 0.941 9.241 9.626 1.00 62.16 97 LEU A C 1
ATOM 812 O O . LEU A 1 97 ? -0.257 9.479 9.491 1.00 62.16 97 LEU A O 1
ATOM 816 N N . LYS A 1 98 ? 1.884 10.159 9.370 1.00 62.34 98 LYS A N 1
ATOM 817 C CA . LYS A 1 98 ? 1.551 11.513 8.897 1.00 62.34 98 LYS A CA 1
ATOM 818 C C . LYS A 1 98 ? 0.742 11.493 7.600 1.00 62.34 98 LYS A C 1
ATOM 820 O O . LYS A 1 98 ? -0.158 12.307 7.443 1.00 62.34 98 LYS A O 1
ATOM 825 N N . MET A 1 99 ? 1.058 10.580 6.685 1.00 62.81 99 MET A N 1
ATOM 826 C CA . MET A 1 99 ? 0.391 10.493 5.383 1.00 62.81 99 MET A CA 1
ATOM 827 C C . MET A 1 99 ? -1.009 9.902 5.444 1.00 62.81 99 MET A C 1
ATOM 829 O O . MET A 1 99 ? -1.874 10.324 4.690 1.00 62.81 99 MET A O 1
ATOM 833 N N . LEU A 1 100 ? -1.257 8.992 6.381 1.00 63.69 100 LEU A N 1
ATOM 834 C CA . LEU A 1 100 ? -2.607 8.533 6.697 1.00 63.69 100 LEU A CA 1
ATOM 835 C C . LEU A 1 100 ? -3.433 9.611 7.430 1.00 63.69 100 LEU A C 1
ATOM 837 O O . LEU A 1 1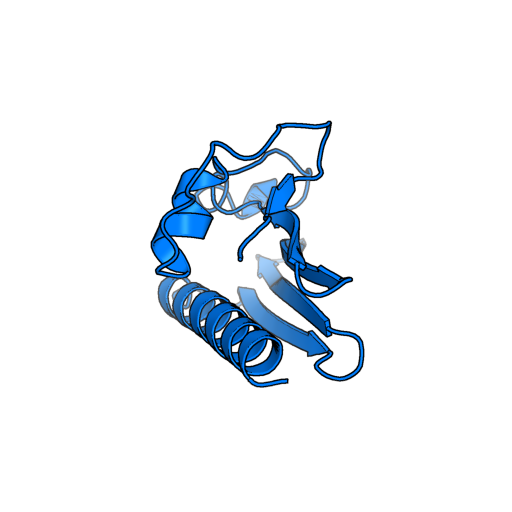00 ? -4.599 9.379 7.728 1.00 63.69 100 LEU A O 1
ATOM 841 N N . GLY A 1 101 ? -2.850 10.778 7.745 1.00 56.19 101 GLY A N 1
ATOM 842 C CA . GLY A 1 101 ? -3.495 11.812 8.559 1.00 56.19 101 GLY A CA 1
ATOM 843 C C . GLY A 1 101 ? -3.617 11.422 10.034 1.00 56.19 101 GLY A C 1
ATOM 844 O O . GLY A 1 101 ? -4.404 12.013 10.770 1.00 56.19 101 GLY A O 1
ATOM 845 N N . LEU A 1 102 ? -2.845 10.427 10.479 1.00 55.41 102 LEU A N 1
ATOM 846 C CA . LEU A 1 102 ? -2.954 9.829 11.802 1.00 55.41 102 LEU A CA 1
ATOM 847 C C . LEU A 1 102 ? -1.771 10.264 12.683 1.00 55.41 102 LEU A C 1
ATOM 849 O O . LEU A 1 102 ? -0.610 9.992 12.378 1.00 55.41 102 LEU A O 1
ATOM 853 N N . VAL A 1 103 ? -2.049 10.927 13.810 1.00 50.41 103 VAL A N 1
ATOM 854 C CA . VAL A 1 103 ? -1.023 11.295 14.804 1.00 50.41 103 VAL A CA 1
ATOM 855 C C . VAL A 1 103 ? -0.964 10.208 15.881 1.00 50.41 103 VAL A C 1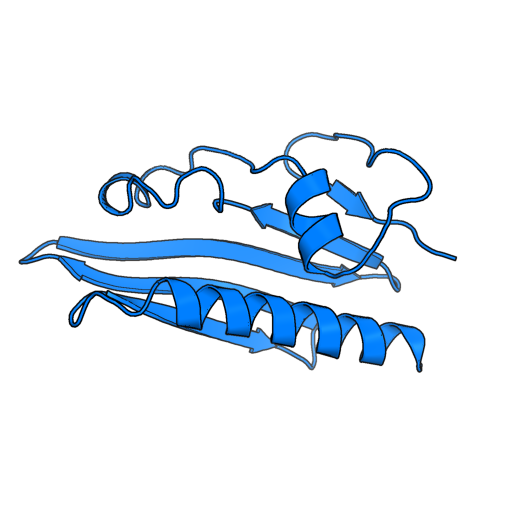
ATOM 857 O O . VAL A 1 103 ? -1.885 10.128 16.696 1.00 50.41 103 VAL A O 1
ATOM 860 N N . PRO A 1 104 ? 0.073 9.352 15.918 1.00 47.34 104 PRO A N 1
ATOM 861 C CA . PRO A 1 104 ? 0.158 8.288 16.913 1.00 47.34 104 PRO A CA 1
ATOM 862 C C . PRO A 1 104 ? 0.249 8.879 18.324 1.00 47.34 104 PRO A C 1
ATOM 864 O O . PRO A 1 104 ? 1.058 9.769 18.584 1.00 47.34 104 PRO A O 1
ATOM 867 N N . ARG A 1 105 ? -0.557 8.358 19.258 1.00 43.06 105 ARG A N 1
ATOM 868 C CA . ARG A 1 105 ? -0.475 8.753 20.675 1.00 43.06 105 ARG A CA 1
ATOM 869 C C . ARG A 1 105 ? 0.821 8.286 21.333 1.00 43.06 105 ARG A C 1
ATOM 871 O O . ARG A 1 105 ? 1.282 8.946 22.257 1.00 43.06 105 ARG A O 1
ATOM 878 N N . HIS A 1 106 ? 1.377 7.155 20.902 1.00 49.91 106 HIS A N 1
ATOM 879 C CA . HIS A 1 106 ? 2.616 6.552 21.408 1.00 49.91 106 HIS A CA 1
ATOM 880 C C . HIS A 1 106 ? 3.474 6.086 20.224 1.00 49.91 106 HIS A C 1
ATOM 882 O O . HIS A 1 106 ? 2.932 5.742 19.173 1.00 49.91 106 HIS A O 1
ATOM 888 N N . GLN A 1 107 ? 4.805 6.076 20.372 1.00 48.84 107 GLN A N 1
ATOM 889 C CA . GLN A 1 107 ? 5.681 5.560 19.316 1.00 48.84 107 GLN A CA 1
ATOM 890 C C . GLN A 1 107 ? 5.354 4.084 19.034 1.00 48.84 107 GLN A C 1
ATOM 892 O O . GLN A 1 107 ? 5.231 3.311 19.987 1.00 48.84 107 GLN A O 1
ATOM 897 N N . PRO A 1 108 ? 5.229 3.670 17.758 1.00 51.59 108 PRO A N 1
ATOM 898 C CA . PRO A 1 108 ? 5.046 2.264 17.429 1.00 51.59 108 PRO A CA 1
ATOM 899 C C . PRO A 1 108 ? 6.213 1.443 17.979 1.00 51.59 108 PRO A C 1
ATOM 901 O O . PRO A 1 108 ? 7.380 1.771 17.751 1.00 51.59 108 PRO A O 1
ATOM 904 N N . THR A 1 109 ? 5.902 0.366 18.697 1.00 43.62 109 THR A N 1
ATOM 905 C CA . THR A 1 109 ? 6.900 -0.590 19.172 1.00 43.62 109 THR A CA 1
ATOM 906 C C . THR A 1 109 ? 7.532 -1.277 17.960 1.00 43.62 109 THR A C 1
ATOM 908 O O . THR A 1 109 ? 6.890 -2.048 17.247 1.00 43.62 109 THR A O 1
ATOM 911 N N . LYS A 1 110 ? 8.804 -0.962 17.678 1.00 42.38 110 LYS A N 1
ATOM 912 C CA . LYS A 1 110 ? 9.594 -1.638 16.640 1.00 42.38 110 LYS A CA 1
ATOM 913 C C . LYS A 1 110 ? 9.869 -3.073 17.107 1.00 42.38 110 LYS A C 1
ATOM 915 O O . LYS A 1 110 ? 10.765 -3.295 17.914 1.00 42.38 110 LYS A O 1
ATOM 920 N N . ILE A 1 111 ? 9.118 -4.045 16.597 1.00 36.28 111 ILE A N 1
ATOM 921 C CA . ILE A 1 111 ? 9.513 -5.459 16.610 1.00 36.28 111 ILE A CA 1
ATOM 922 C C . ILE A 1 111 ? 9.860 -5.824 15.164 1.00 36.28 111 ILE A C 1
ATOM 924 O O . ILE A 1 111 ? 9.147 -5.426 14.245 1.00 36.28 111 ILE A O 1
ATOM 928 N N . LEU A 1 112 ? 10.997 -6.505 14.974 1.00 35.72 112 LEU A N 1
ATOM 929 C CA . LEU A 1 112 ? 11.535 -7.007 13.699 1.00 35.72 112 LEU A CA 1
ATOM 930 C C . LEU A 1 112 ? 10.474 -7.132 12.589 1.00 35.72 112 LEU A C 1
ATOM 932 O O . LEU A 1 112 ? 9.592 -7.985 12.646 1.00 35.72 112 LEU A O 1
ATOM 936 N N . ASN A 1 113 ? 10.590 -6.264 11.583 1.00 39.47 113 ASN A N 1
ATOM 937 C CA . ASN A 1 113 ? 9.819 -6.257 10.338 1.00 39.47 113 ASN A CA 1
ATOM 938 C C . ASN A 1 113 ? 8.284 -6.159 10.457 1.00 39.47 113 ASN A C 1
ATOM 940 O O . ASN A 1 113 ? 7.594 -6.424 9.477 1.00 39.47 113 ASN A O 1
ATOM 944 N N . ARG A 1 114 ? 7.729 -5.773 11.616 1.00 44.62 114 ARG A N 1
ATOM 945 C CA . ARG A 1 114 ? 6.275 -5.715 11.826 1.00 44.62 114 ARG A CA 1
ATOM 946 C C . ARG A 1 114 ? 5.910 -4.627 12.836 1.00 44.62 114 ARG A C 1
ATOM 948 O O . ARG A 1 114 ? 6.211 -4.745 14.019 1.00 44.62 114 ARG A O 1
ATOM 955 N N . ALA A 1 115 ? 5.236 -3.573 12.378 1.00 55.59 115 ALA A N 1
ATOM 956 C CA . ALA A 1 115 ? 4.682 -2.545 13.260 1.00 55.59 115 ALA A CA 1
ATOM 957 C C . ALA A 1 115 ? 3.171 -2.754 13.423 1.00 55.59 115 ALA A C 1
ATOM 959 O O . ALA A 1 115 ? 2.444 -2.874 12.433 1.00 55.59 115 ALA A O 1
ATOM 960 N N . VAL A 1 116 ? 2.712 -2.788 14.675 1.00 51.69 116 VAL A N 1
ATOM 961 C CA . VAL A 1 116 ? 1.287 -2.776 15.030 1.00 51.69 116 VAL A CA 1
ATOM 962 C C . VAL A 1 116 ? 0.934 -1.374 15.475 1.00 51.69 116 VAL A C 1
ATOM 964 O O . VAL A 1 116 ? 1.571 -0.837 16.380 1.00 51.69 116 VAL A O 1
ATOM 967 N N . LEU A 1 117 ? -0.073 -0.782 14.845 1.00 53.31 117 LEU A N 1
ATOM 968 C CA . LEU A 1 117 ? -0.574 0.524 15.245 1.00 53.31 117 LEU A CA 1
ATOM 969 C C . LEU A 1 117 ? -1.859 0.337 16.051 1.00 53.31 117 LEU A C 1
ATOM 971 O O . LEU A 1 117 ? -2.858 -0.159 15.531 1.00 53.31 117 LEU A O 1
ATOM 975 N N . GLU A 1 118 ? -1.815 0.702 17.333 1.00 43.66 118 GLU A N 1
ATOM 976 C CA . GLU A 1 118 ? -2.981 0.699 18.220 1.00 43.66 118 GLU A CA 1
ATOM 977 C C . GLU A 1 118 ? -3.638 2.083 18.264 1.00 43.66 118 GLU A C 1
ATOM 979 O O . GLU A 1 118 ? -2.957 3.103 18.382 1.00 43.66 118 GLU A O 1
ATOM 984 N N . TRP A 1 119 ? -4.970 2.111 18.215 1.00 48.31 119 TRP A N 1
ATOM 985 C CA . TRP A 1 119 ? -5.781 3.328 18.292 1.00 48.31 119 TRP A CA 1
ATOM 986 C C . TRP A 1 119 ? -7.027 3.058 19.153 1.00 48.31 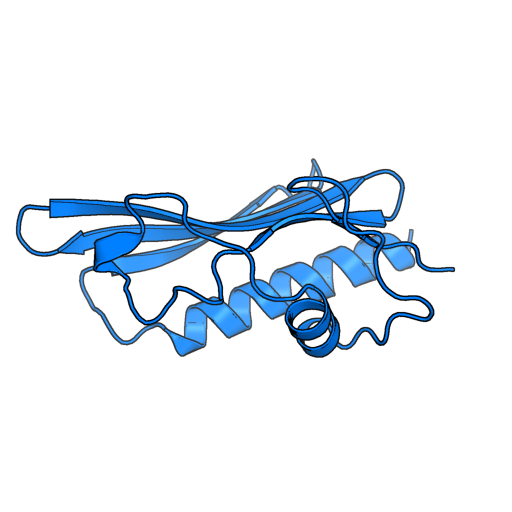119 TRP A C 1
ATOM 988 O O . TRP A 1 119 ? -7.611 1.981 19.004 1.00 48.31 119 TRP A O 1
ATOM 998 N N . ASN A 1 120 ? -7.456 4.008 20.008 1.00 37.84 120 ASN A N 1
ATOM 999 C CA . ASN A 1 120 ? -8.768 3.935 20.695 1.00 37.84 120 ASN A CA 1
ATOM 1000 C C . ASN A 1 120 ? -9.903 3.847 19.688 1.00 37.84 120 ASN A C 1
ATOM 1002 O O . ASN A 1 120 ? -9.812 4.516 18.639 1.00 37.84 120 ASN A O 1
#

Organism: NCBI:txid232991

Foldseek 3Di:
DVLVVLVLVLLQVLLVVVQVVLVPDPFKHFDWDDDPVQFKTFTWIAGDDPPRTQTATQWIWGQDPSWIKTQDHNPVCVVCSVCSVPRDDDDQVVVVCVSSVHDQPDRFDDDPRMTIGDDD

pLDDT: mean 72.52, std 19.24, range [35.72, 97.31]

InterPro domains:
  IPR014968 XisI [PF08869] (1-76)
  IPR035943 XisI-like superfamily [G3DSA:3.30.310.110] (1-87)
  IPR035943 XisI-like superfamily [SSF143847] (1-76)

Radius of gyration: 14.69 Å; chains: 1; bounding box: 35×22×43 Å